Protein AF-A0A540L7Z4-F1 (afdb_monomer)

Sequence (124 aa):
MKILISTVFNGERILCDHVFSSSASIRESCFMDISCEAVTLLFGFPQVLMAVKSKKNYLDIFCLLDMYIAISENWSKIESIFGFESTTAVRSQALNLLIKLSGSVLSVFSDFESMVQKDSSKFD

pLDDT: mean 88.04, std 10.67, range [48.28, 97.56]

InterPro domains:
  IPR004140 Exocyst complex component Exo70 [PTHR12542] (1-122)
  IPR016159 Cullin repeat-like-containing domain superfamily [SSF74788] (5-121)
  IPR046364 Exocyst complex subunit Exo70, C-terminal [PF03081] (1-122)

Foldseek 3Di:
DQCCLVPVLLVLLVVLCPVVVVDPVSSVVSSCVVCVVVLCCLLVVVVVLLVVDDVPDPVSLVVLVVSLCSLVVCVVSQCVSQVDPVSVVSNVSSVVSNVVSVVSNVVVVVVVVVVVVVVVVVVD

Secondary structure (DSSP, 8-state):
-HHIIIIIIHHHHHHHHHHTTT-HHHHHHHHHHHHHHHHHHHHHHHHHHHHT--TT-THH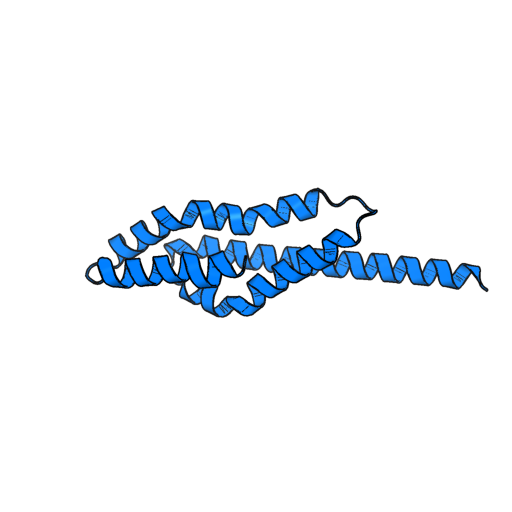HHHHHHHHHHHHTTHHHHHHHT-SGGGHHHHHHHHHHHHHHHHHHHHHHHHHHHHHHHHHTT--

Structure (mmCIF, N/CA/C/O backbone):
data_AF-A0A540L7Z4-F1
#
_entry.id   AF-A0A540L7Z4-F1
#
loop_
_atom_site.group_PDB
_atom_site.id
_atom_site.type_symbol
_atom_site.label_atom_id
_atom_site.label_alt_id
_atom_site.label_comp_id
_atom_site.label_asym_id
_atom_site.label_entity_id
_atom_site.label_seq_id
_atom_site.pdbx_PDB_ins_code
_atom_site.Cartn_x
_atom_site.Cartn_y
_atom_site.Cartn_z
_atom_site.occupancy
_atom_site.B_iso_or_equiv
_atom_site.auth_seq_id
_atom_site.auth_comp_id
_atom_site.auth_asym_id
_atom_site.auth_atom_id
_atom_site.pdbx_PDB_model_num
ATOM 1 N N . MET A 1 1 ? -7.809 -1.900 -2.600 1.00 87.88 1 MET A N 1
ATOM 2 C CA . MET A 1 1 ? -6.329 -1.833 -2.498 1.00 87.88 1 MET A CA 1
ATOM 3 C C . MET A 1 1 ? -5.638 -3.094 -3.016 1.00 87.88 1 MET A C 1
ATOM 5 O O . MET A 1 1 ? -4.724 -2.971 -3.819 1.00 87.88 1 MET A O 1
ATOM 9 N N . LYS A 1 2 ? -6.094 -4.298 -2.634 1.00 90.69 2 LYS A N 1
ATOM 10 C CA . LYS A 1 2 ? -5.482 -5.581 -3.035 1.00 90.69 2 LYS A CA 1
ATOM 11 C C . LYS A 1 2 ? -5.216 -5.733 -4.540 1.00 90.69 2 LYS A C 1
ATOM 13 O O . LYS A 1 2 ? -4.112 -6.112 -4.906 1.00 90.69 2 LYS A O 1
ATOM 18 N N . ILE A 1 3 ? -6.176 -5.403 -5.411 1.00 92.31 3 ILE A N 1
ATOM 19 C CA . ILE A 1 3 ? -6.012 -5.523 -6.878 1.00 92.31 3 ILE A CA 1
ATOM 20 C C . ILE A 1 3 ? -4.885 -4.614 -7.397 1.00 92.31 3 ILE A C 1
ATOM 22 O O . ILE A 1 3 ? -4.023 -5.064 -8.145 1.00 92.31 3 ILE A O 1
ATOM 26 N N . LEU A 1 4 ? -4.842 -3.356 -6.950 1.00 93.62 4 LEU A N 1
ATOM 27 C CA . LEU A 1 4 ? -3.793 -2.407 -7.343 1.00 93.62 4 LEU A CA 1
ATOM 28 C C . LEU A 1 4 ? -2.397 -2.917 -6.962 1.00 93.62 4 LEU A C 1
ATOM 30 O O . LEU A 1 4 ? -1.506 -2.937 -7.802 1.00 93.62 4 LEU A O 1
ATOM 34 N N . ILE A 1 5 ? -2.227 -3.410 -5.733 1.00 93.44 5 ILE A N 1
ATOM 35 C CA . ILE A 1 5 ? -0.932 -3.913 -5.250 1.00 93.44 5 ILE A CA 1
ATOM 36 C C . ILE A 1 5 ? -0.556 -5.234 -5.930 1.00 93.44 5 ILE A C 1
ATOM 38 O O . ILE A 1 5 ? 0.547 -5.393 -6.446 1.00 93.44 5 ILE A O 1
ATOM 42 N N . SER A 1 6 ? -1.465 -6.209 -5.908 1.00 91.19 6 SER A N 1
ATOM 43 C CA . SER A 1 6 ? -1.152 -7.589 -6.288 1.00 91.19 6 SER A CA 1
ATOM 44 C C . SER A 1 6 ? -1.143 -7.837 -7.791 1.00 91.19 6 SER A C 1
ATOM 46 O O . SER A 1 6 ? -0.457 -8.767 -8.222 1.00 91.19 6 SER A O 1
ATOM 48 N N . THR A 1 7 ? -1.867 -7.020 -8.558 1.00 92.88 7 THR A N 1
ATOM 49 C CA . THR A 1 7 ? -2.052 -7.186 -10.001 1.00 92.88 7 THR A CA 1
ATOM 50 C C . THR A 1 7 ? -1.430 -6.034 -10.774 1.00 92.88 7 THR A C 1
ATOM 52 O O . THR A 1 7 ? -0.534 -6.284 -11.569 1.00 92.88 7 THR A O 1
ATOM 55 N N . VAL A 1 8 ? -1.864 -4.791 -10.531 1.00 94.44 8 VAL A N 1
ATOM 56 C CA . VAL A 1 8 ? -1.466 -3.642 -11.366 1.00 94.44 8 VAL A CA 1
ATOM 57 C C . VAL A 1 8 ? 0.008 -3.305 -11.165 1.00 94.44 8 VAL A C 1
ATOM 59 O O . VAL A 1 8 ? 0.801 -3.498 -12.077 1.00 94.44 8 VAL A O 1
ATOM 62 N N . PHE A 1 9 ? 0.414 -2.899 -9.959 1.00 95.62 9 PHE A N 1
ATOM 63 C CA . PHE A 1 9 ? 1.807 -2.515 -9.708 1.00 95.62 9 PHE A CA 1
ATOM 64 C C . PHE A 1 9 ? 2.772 -3.688 -9.865 1.00 95.62 9 PHE A C 1
ATOM 66 O O . PHE A 1 9 ? 3.881 -3.518 -10.358 1.00 95.62 9 PHE A O 1
ATOM 73 N N . ASN A 1 10 ? 2.341 -4.894 -9.493 1.00 95.44 10 ASN A N 1
ATOM 74 C CA . ASN A 1 10 ? 3.137 -6.095 -9.711 1.00 95.44 10 ASN A CA 1
ATOM 75 C C . ASN A 1 10 ? 3.353 -6.371 -11.209 1.00 95.44 10 ASN A C 1
ATOM 77 O O . ASN A 1 10 ? 4.450 -6.746 -11.610 1.00 95.44 10 ASN A O 1
ATOM 81 N N . GLY A 1 11 ? 2.316 -6.184 -12.030 1.00 95.69 11 GLY A N 1
ATOM 82 C CA . GLY A 1 11 ? 2.389 -6.330 -13.481 1.00 95.69 11 GLY A CA 1
ATOM 83 C C . GLY A 1 11 ? 3.301 -5.286 -14.118 1.00 95.69 11 GLY A C 1
ATOM 84 O O . GLY A 1 11 ? 4.211 -5.660 -14.853 1.00 95.69 11 GLY A O 1
ATOM 85 N N . GLU A 1 12 ? 3.123 -4.009 -13.770 1.00 95.94 12 GLU A N 1
ATOM 86 C CA . GLU A 1 12 ? 3.982 -2.914 -14.246 1.00 95.94 12 GLU A CA 1
ATOM 87 C C . GLU A 1 12 ? 5.444 -3.135 -13.862 1.00 95.94 12 GLU A C 1
ATOM 89 O O . GLU A 1 12 ? 6.346 -2.939 -14.676 1.00 95.94 12 GLU A O 1
ATOM 94 N N . ARG A 1 13 ? 5.693 -3.625 -12.643 1.00 95.75 13 ARG A N 1
ATOM 95 C CA . ARG A 1 13 ? 7.040 -3.954 -12.185 1.00 95.75 13 ARG A CA 1
ATOM 96 C C . ARG A 1 13 ? 7.677 -5.049 -13.041 1.00 95.75 13 ARG A C 1
ATOM 98 O O . ARG A 1 13 ? 8.784 -4.858 -13.536 1.00 95.75 13 ARG A O 1
ATOM 105 N N . ILE A 1 14 ? 6.965 -6.158 -13.260 1.00 96.12 14 ILE A N 1
ATOM 106 C CA . ILE A 1 14 ? 7.431 -7.269 -14.107 1.00 96.12 14 ILE A CA 1
ATOM 107 C C . ILE A 1 14 ? 7.675 -6.794 -15.544 1.00 96.12 14 ILE A C 1
ATOM 109 O O . ILE A 1 14 ? 8.679 -7.164 -16.154 1.00 96.12 14 ILE A O 1
ATOM 113 N N . LEU A 1 15 ? 6.779 -5.967 -16.088 1.00 96.44 15 LEU A N 1
ATOM 114 C CA . LEU A 1 15 ? 6.901 -5.447 -17.444 1.00 96.44 15 LEU A CA 1
ATOM 115 C C . LEU A 1 15 ? 8.130 -4.544 -17.581 1.00 96.44 15 LEU A C 1
ATOM 117 O O . LEU A 1 15 ? 8.916 -4.724 -18.510 1.00 96.44 15 LEU A O 1
ATOM 121 N N . CYS A 1 16 ? 8.342 -3.631 -16.632 1.00 95.94 16 CYS A N 1
ATOM 122 C CA . CYS A 1 16 ? 9.518 -2.768 -16.606 1.00 95.94 16 CYS A CA 1
ATOM 123 C C . CYS A 1 16 ? 10.814 -3.585 -16.440 1.00 95.94 16 CYS A C 1
ATOM 125 O O . CYS A 1 16 ? 11.795 -3.321 -17.137 1.00 95.94 16 CYS A O 1
ATOM 127 N N . ASP A 1 17 ? 10.813 -4.606 -15.572 1.00 94.75 17 ASP A N 1
ATOM 128 C CA . ASP A 1 17 ? 11.917 -5.567 -15.401 1.00 94.75 17 ASP A CA 1
ATOM 129 C C . ASP A 1 17 ? 12.252 -6.312 -16.698 1.00 94.75 17 ASP A C 1
ATOM 131 O O . ASP A 1 17 ? 13.429 -6.481 -17.022 1.00 94.75 17 ASP A O 1
ATOM 135 N N . HIS A 1 18 ? 11.242 -6.692 -17.477 1.00 96.69 18 HIS A N 1
ATOM 136 C CA . HIS A 1 18 ? 11.433 -7.397 -18.738 1.00 96.69 18 HIS A CA 1
ATOM 137 C C . HIS A 1 18 ? 11.902 -6.472 -19.874 1.00 96.69 18 HIS A C 1
ATOM 139 O O . HIS A 1 18 ? 12.952 -6.707 -20.479 1.00 96.69 18 HIS A O 1
ATOM 145 N N . VAL A 1 19 ? 11.142 -5.408 -20.151 1.00 97.56 19 VAL A N 1
ATOM 146 C CA . VAL A 1 19 ? 11.350 -4.506 -21.299 1.00 97.56 19 VAL A CA 1
ATOM 147 C C . VAL A 1 19 ? 12.639 -3.700 -21.151 1.00 97.56 19 VAL A C 1
ATOM 149 O O . VAL A 1 19 ? 13.377 -3.527 -22.120 1.00 97.56 19 VAL A O 1
ATOM 152 N N . PHE A 1 20 ? 12.955 -3.254 -19.934 1.00 96.31 20 PHE A N 1
ATOM 153 C CA . PHE A 1 20 ? 14.135 -2.438 -19.639 1.00 96.31 20 PHE A CA 1
ATOM 154 C C . PHE A 1 20 ? 15.200 -3.224 -18.863 1.00 96.31 20 PHE A C 1
ATOM 156 O O . PHE A 1 20 ? 15.935 -2.665 -18.044 1.00 96.31 20 PHE A O 1
ATOM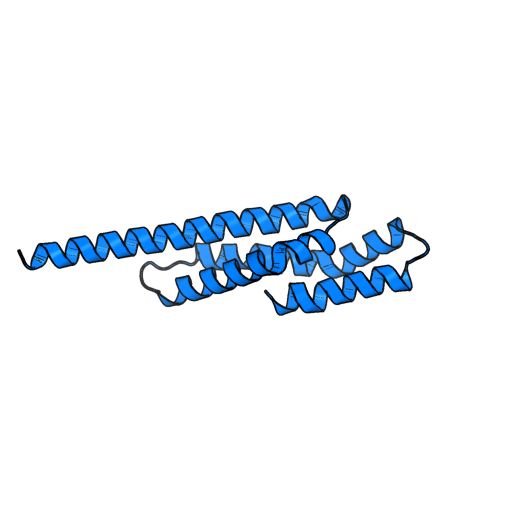 163 N N . SER A 1 21 ? 15.308 -4.533 -19.110 1.00 94.12 21 SER A N 1
ATOM 164 C CA . SER A 1 21 ? 16.286 -5.418 -18.453 1.00 94.12 21 SER A CA 1
ATOM 165 C C . SER A 1 21 ? 17.730 -4.903 -18.560 1.00 94.12 21 SER A C 1
ATOM 167 O O . SER A 1 21 ? 18.478 -4.958 -17.583 1.00 94.12 21 SER A O 1
ATOM 169 N N . SER A 1 22 ? 18.088 -4.294 -19.695 1.00 95.12 22 SER A N 1
ATOM 170 C CA . SER A 1 22 ? 19.426 -3.752 -19.974 1.00 95.12 22 SER A CA 1
ATOM 171 C C . SER A 1 22 ? 19.790 -2.466 -19.216 1.00 95.12 22 SER A C 1
ATOM 173 O O . SER A 1 22 ? 20.955 -2.078 -19.231 1.00 95.12 22 SER A O 1
ATOM 175 N N . SER A 1 23 ? 18.836 -1.772 -18.578 1.00 96.00 23 SER A N 1
ATOM 176 C CA . SER A 1 23 ? 19.104 -0.506 -17.879 1.00 96.00 23 SER A CA 1
ATOM 177 C C . SER A 1 23 ? 18.241 -0.332 -16.634 1.00 96.00 23 SER A C 1
ATOM 179 O O . SER A 1 23 ? 17.038 -0.090 -16.715 1.00 96.00 23 SER A O 1
ATOM 181 N N . ALA A 1 24 ? 18.880 -0.396 -15.463 1.00 91.50 24 ALA A N 1
ATOM 182 C CA . ALA A 1 24 ? 18.204 -0.210 -14.181 1.00 91.50 24 ALA A CA 1
ATOM 183 C C . ALA A 1 24 ? 17.622 1.201 -14.005 1.00 91.50 24 ALA A C 1
ATOM 185 O O . ALA A 1 24 ? 16.561 1.339 -13.409 1.00 91.50 24 ALA A O 1
ATOM 186 N N . SER A 1 25 ? 18.275 2.235 -14.545 1.00 93.25 25 SER A N 1
ATOM 187 C CA . SER A 1 25 ? 17.799 3.617 -14.425 1.00 93.25 25 SER A CA 1
ATOM 188 C C . SER A 1 25 ? 16.541 3.872 -15.254 1.00 93.25 25 SER A C 1
ATOM 190 O O . SER A 1 25 ? 15.585 4.447 -14.743 1.00 93.25 25 SER A O 1
ATOM 192 N N . ILE A 1 26 ? 16.513 3.407 -16.509 1.00 94.88 26 ILE A N 1
ATOM 193 C CA . ILE A 1 26 ? 15.344 3.556 -17.393 1.00 94.88 26 ILE A CA 1
ATOM 194 C C . ILE A 1 26 ? 14.173 2.759 -16.834 1.00 94.88 26 ILE A C 1
ATOM 196 O O . ILE A 1 26 ? 13.057 3.264 -16.758 1.00 94.88 26 ILE A O 1
ATOM 200 N N . ARG A 1 27 ? 14.449 1.527 -16.405 1.00 95.06 27 ARG A N 1
ATOM 201 C CA . ARG A 1 27 ? 13.464 0.658 -15.781 1.00 95.06 27 ARG A CA 1
ATOM 202 C C . ARG A 1 27 ? 12.775 1.317 -14.593 1.00 95.06 27 ARG A C 1
ATOM 204 O O . ARG A 1 27 ? 11.553 1.296 -14.505 1.00 95.06 27 ARG A O 1
ATOM 211 N N . GLU A 1 28 ? 13.572 1.872 -13.691 1.00 94.12 28 GLU A N 1
ATOM 212 C CA . GLU A 1 28 ? 13.067 2.461 -12.462 1.00 94.12 28 GLU A CA 1
ATOM 213 C C . GLU A 1 28 ? 12.327 3.777 -12.719 1.00 94.12 28 GLU A C 1
ATOM 215 O O . GLU A 1 28 ? 11.244 3.980 -12.178 1.00 94.12 28 GLU A O 1
ATOM 220 N N . SER A 1 29 ? 12.851 4.628 -13.609 1.00 93.88 29 SER A N 1
ATOM 221 C CA .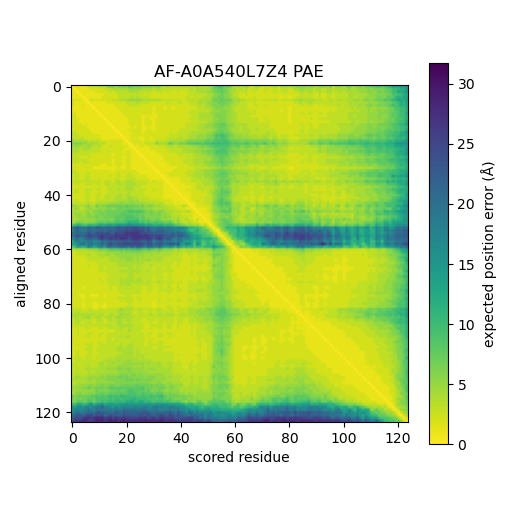 SER A 1 29 ? 12.156 5.848 -14.039 1.00 93.88 29 SER A CA 1
ATOM 222 C C . SER A 1 29 ? 10.804 5.521 -14.668 1.00 93.88 29 SER A C 1
ATOM 224 O O . SER A 1 29 ? 9.797 6.091 -14.273 1.00 93.88 29 SER A O 1
ATOM 226 N N . CYS A 1 30 ? 10.757 4.557 -15.593 1.00 95.19 30 CYS A N 1
ATOM 227 C CA . CYS A 1 30 ? 9.523 4.190 -16.281 1.00 95.19 30 CYS A CA 1
ATOM 228 C C . CYS A 1 30 ? 8.478 3.611 -15.320 1.00 95.19 30 CYS A C 1
ATOM 230 O O . CYS A 1 30 ? 7.314 4.010 -15.364 1.00 95.19 30 CYS A O 1
ATOM 232 N N . PHE A 1 31 ? 8.894 2.724 -14.410 1.00 96.00 31 PHE A N 1
ATOM 233 C CA . PHE A 1 31 ? 8.002 2.180 -13.389 1.00 96.00 31 PHE A CA 1
ATOM 234 C C . PHE A 1 31 ? 7.411 3.286 -12.503 1.00 96.00 31 PHE A C 1
ATOM 236 O O . PHE A 1 31 ? 6.207 3.285 -12.223 1.00 96.00 31 PHE A O 1
ATOM 243 N N . MET A 1 32 ? 8.246 4.245 -12.091 1.00 93.56 32 MET A N 1
ATOM 244 C CA . MET A 1 32 ? 7.816 5.392 -11.299 1.00 93.56 32 MET A CA 1
ATOM 245 C C . MET A 1 32 ? 6.858 6.301 -12.060 1.00 93.56 32 MET A C 1
ATOM 247 O O . MET A 1 32 ? 5.815 6.648 -11.512 1.00 93.56 32 MET A O 1
ATOM 251 N N . ASP A 1 33 ? 7.158 6.636 -13.312 1.00 92.88 33 ASP A N 1
ATOM 252 C CA . ASP A 1 33 ? 6.320 7.516 -14.130 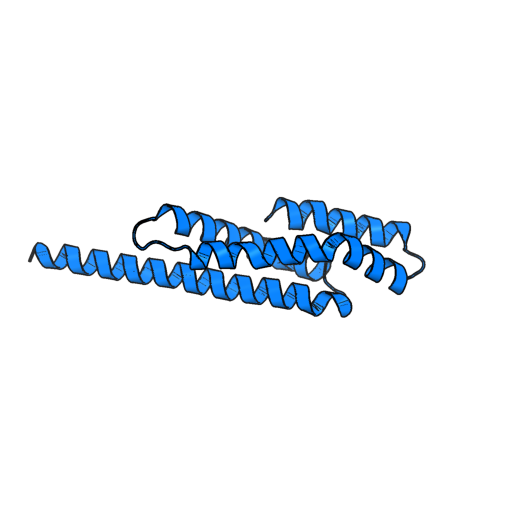1.00 92.88 33 ASP A CA 1
ATOM 253 C C . ASP A 1 33 ? 4.906 6.942 -14.318 1.00 92.88 33 ASP A C 1
ATOM 255 O O . ASP A 1 33 ? 3.925 7.682 -14.284 1.00 92.88 33 ASP A O 1
ATOM 259 N N . ILE A 1 34 ? 4.785 5.616 -14.441 1.00 92.75 34 ILE A N 1
ATOM 260 C CA . ILE A 1 34 ? 3.493 4.933 -14.597 1.00 92.75 34 ILE A CA 1
ATOM 261 C C . ILE A 1 34 ? 2.765 4.774 -13.252 1.00 92.75 34 ILE A C 1
ATOM 263 O O . ILE A 1 34 ? 1.540 4.885 -13.184 1.00 92.75 34 ILE A O 1
ATOM 267 N N . SER A 1 35 ? 3.495 4.505 -12.164 1.00 92.69 35 SER A N 1
ATOM 268 C CA . SER A 1 35 ? 2.884 4.094 -10.890 1.00 92.69 35 SER A CA 1
ATOM 269 C C . SER A 1 35 ? 2.690 5.230 -9.882 1.00 92.69 35 SER A C 1
ATOM 271 O O . SER A 1 35 ? 1.835 5.111 -9.003 1.00 92.69 35 SER A O 1
ATOM 273 N N . CYS A 1 36 ? 3.458 6.321 -9.961 1.00 88.44 36 CYS A N 1
ATOM 274 C CA . CYS A 1 36 ? 3.561 7.327 -8.896 1.00 88.44 36 CYS A CA 1
ATOM 275 C C . CYS A 1 36 ? 2.214 7.975 -8.535 1.00 88.44 36 CYS A C 1
ATOM 277 O O . CYS A 1 36 ? 1.855 8.055 -7.354 1.00 88.44 36 CYS A O 1
ATOM 279 N N . GLU A 1 37 ? 1.434 8.389 -9.536 1.00 90.25 37 GLU A N 1
ATOM 280 C CA . GLU A 1 37 ? 0.127 9.014 -9.309 1.00 90.25 37 GLU A CA 1
ATOM 281 C C . GLU A 1 37 ? -0.854 8.028 -8.660 1.00 90.25 37 GLU A C 1
ATOM 283 O O . GLU A 1 37 ? -1.457 8.320 -7.624 1.00 90.25 37 GLU A O 1
ATOM 288 N N . ALA A 1 38 ? -0.956 6.818 -9.214 1.00 92.25 38 ALA A N 1
ATOM 289 C CA . ALA A 1 38 ? -1.845 5.779 -8.705 1.00 92.25 38 ALA A CA 1
ATOM 290 C C . ALA A 1 38 ? -1.487 5.357 -7.271 1.00 92.25 38 ALA A C 1
ATOM 292 O O . ALA A 1 38 ? -2.374 5.141 -6.445 1.00 92.25 38 ALA A O 1
ATOM 293 N N . VAL A 1 39 ? -0.195 5.268 -6.954 1.00 91.56 39 VAL A N 1
ATOM 294 C CA . VAL A 1 39 ? 0.309 4.982 -5.606 1.00 91.56 39 VAL A CA 1
ATOM 295 C C . VAL A 1 39 ? -0.056 6.097 -4.627 1.00 91.56 39 VAL A C 1
ATOM 297 O O . VAL A 1 39 ? -0.549 5.819 -3.531 1.00 91.56 39 VAL A O 1
ATOM 300 N N . THR A 1 40 ? 0.147 7.351 -5.033 1.00 88.38 40 THR A N 1
ATOM 301 C CA . THR A 1 40 ? -0.173 8.526 -4.213 1.00 88.38 40 THR A CA 1
ATOM 302 C C . THR A 1 40 ? -1.664 8.563 -3.884 1.00 88.38 40 THR A C 1
ATOM 304 O O . THR A 1 40 ? -2.047 8.750 -2.728 1.00 88.38 40 THR A O 1
ATOM 307 N N . LEU A 1 41 ? -2.520 8.304 -4.875 1.00 90.69 41 LEU A N 1
ATOM 308 C CA . LEU A 1 41 ? -3.965 8.214 -4.675 1.00 90.69 41 LEU A CA 1
ATOM 309 C C . LEU A 1 41 ? -4.344 7.030 -3.780 1.00 90.69 41 LEU A C 1
ATOM 311 O O . LEU A 1 41 ? -5.145 7.191 -2.857 1.00 90.69 41 LEU A O 1
ATOM 315 N N . LEU A 1 42 ? -3.745 5.857 -4.007 1.00 91.44 42 LEU A N 1
ATOM 316 C CA . LEU A 1 42 ? -4.024 4.646 -3.241 1.00 91.44 42 LEU A CA 1
ATOM 317 C C . LEU A 1 42 ? -3.762 4.845 -1.743 1.00 91.44 42 LEU A C 1
ATOM 319 O O . LEU A 1 42 ? -4.607 4.478 -0.928 1.00 91.44 42 LEU A O 1
ATOM 323 N N . PHE A 1 43 ? -2.612 5.415 -1.375 1.00 89.38 43 PHE A N 1
ATOM 324 C CA . PHE A 1 43 ? -2.243 5.605 0.032 1.00 89.38 43 PHE A CA 1
ATOM 325 C C . PHE A 1 43 ? -2.741 6.933 0.631 1.00 89.38 43 PHE A C 1
ATOM 327 O O . PHE A 1 43 ? -2.800 7.077 1.856 1.00 89.38 43 PHE A O 1
ATOM 334 N N . GLY A 1 44 ? -3.157 7.888 -0.204 1.00 86.44 44 GLY A N 1
ATOM 335 C CA . GLY A 1 44 ? -3.773 9.146 0.223 1.00 86.44 44 GLY A CA 1
ATOM 336 C C . GLY A 1 44 ? -5.268 9.026 0.534 1.00 86.44 44 GLY A C 1
ATOM 337 O O . GLY A 1 44 ? -5.732 9.570 1.537 1.00 86.44 44 GLY A O 1
ATOM 338 N N . PHE A 1 45 ? -6.023 8.278 -0.277 1.00 83.75 45 PHE A N 1
ATOM 339 C CA . PHE A 1 45 ? -7.486 8.193 -0.185 1.00 83.75 45 PHE A CA 1
ATOM 340 C C . PHE A 1 45 ? -8.023 7.777 1.198 1.00 83.75 45 PHE A C 1
ATOM 342 O O . PHE A 1 45 ? -8.954 8.422 1.689 1.00 83.75 45 PHE A O 1
ATOM 349 N N . PRO A 1 46 ? -7.440 6.786 1.900 1.00 85.38 46 PRO A N 1
ATOM 350 C CA . PRO A 1 46 ? -7.955 6.382 3.206 1.00 85.38 46 PRO A CA 1
ATOM 351 C C . PRO A 1 46 ? -7.878 7.487 4.266 1.00 85.38 46 PRO A C 1
ATOM 353 O O . PRO A 1 46 ? -8.661 7.484 5.210 1.00 85.38 46 PRO A O 1
ATOM 356 N N . GLN A 1 47 ? -6.974 8.463 4.118 1.00 79.62 47 GLN A N 1
ATOM 357 C CA . GLN A 1 47 ? -6.908 9.607 5.034 1.00 79.62 47 GLN A CA 1
ATOM 358 C C . GLN A 1 47 ? -8.129 10.517 4.894 1.00 79.62 47 GLN A C 1
ATOM 360 O O . GLN A 1 47 ? -8.605 11.051 5.892 1.00 79.62 47 GLN A O 1
ATOM 365 N N . VAL A 1 48 ? -8.674 10.637 3.680 1.00 81.25 48 VAL A N 1
ATOM 366 C CA . VAL A 1 48 ? -9.930 11.354 3.429 1.00 81.25 48 VAL A CA 1
ATOM 367 C C . VAL A 1 48 ? -11.087 10.629 4.107 1.00 81.25 48 VAL A C 1
ATOM 369 O O . VAL A 1 48 ? -11.873 11.262 4.804 1.00 81.25 48 VAL A O 1
ATOM 372 N N . LEU A 1 49 ? -11.153 9.300 3.982 1.00 78.31 49 LEU A N 1
ATOM 373 C CA . LEU A 1 49 ? -12.182 8.502 4.657 1.00 78.31 49 LEU A CA 1
ATOM 374 C C . LEU A 1 49 ? -12.117 8.655 6.180 1.00 78.31 49 LEU A C 1
ATOM 376 O O . LEU A 1 49 ? -13.122 8.977 6.808 1.00 78.31 49 LEU A O 1
ATOM 380 N N . MET A 1 50 ? -10.920 8.524 6.761 1.00 78.19 50 MET A N 1
ATOM 381 C CA . MET A 1 50 ? -10.713 8.698 8.202 1.00 78.19 50 MET A CA 1
ATOM 382 C C . MET A 1 50 ? -11.106 10.104 8.690 1.00 78.19 50 MET A C 1
ATOM 384 O O . MET A 1 50 ? -11.600 10.235 9.808 1.00 78.19 50 MET A O 1
ATOM 388 N N . ALA A 1 51 ? -10.925 11.147 7.871 1.00 76.31 51 ALA A N 1
ATOM 389 C CA . ALA A 1 51 ? -11.288 12.526 8.212 1.00 76.31 51 ALA A CA 1
ATOM 390 C C . ALA A 1 51 ? -12.799 12.807 8.123 1.00 76.31 51 ALA A C 1
ATOM 392 O O . ALA A 1 51 ? -13.307 13.673 8.833 1.00 76.31 51 ALA A O 1
ATOM 393 N N . VAL A 1 52 ? -13.529 12.077 7.275 1.00 72.69 52 VAL A N 1
ATOM 394 C CA . VAL A 1 52 ? -14.983 12.235 7.084 1.00 72.69 52 VAL A CA 1
ATOM 395 C C . VAL A 1 52 ? -15.789 11.490 8.162 1.00 72.69 52 VAL A C 1
ATOM 397 O O . VAL A 1 52 ? -17.019 11.577 8.180 1.00 72.69 52 VAL A O 1
ATOM 400 N N . LYS A 1 53 ? -15.126 10.808 9.110 1.00 60.72 53 LYS A N 1
ATOM 401 C CA . LYS A 1 53 ? -15.767 10.098 10.227 1.00 60.72 53 LYS A CA 1
ATOM 402 C C . LYS A 1 53 ? -16.829 10.948 10.927 1.00 60.72 53 LYS A C 1
ATOM 404 O O . LYS A 1 53 ? -16.547 11.807 11.761 1.00 60.72 53 LYS A O 1
ATOM 409 N N . SER A 1 54 ? -18.090 10.635 10.640 1.00 56.16 54 SER A N 1
ATOM 410 C CA . SER A 1 54 ? -19.223 11.057 11.454 1.00 56.16 54 SER A CA 1
ATOM 411 C C . SER A 1 54 ? -19.391 10.047 12.590 1.00 56.16 54 SER A C 1
ATOM 413 O O . SER A 1 54 ? -19.365 8.840 12.359 1.00 56.16 54 SER A O 1
ATOM 415 N N . LYS A 1 55 ? -19.587 10.527 13.826 1.00 54.94 55 LYS A N 1
ATOM 416 C CA . LYS A 1 55 ? -19.713 9.727 15.069 1.00 54.94 55 LYS A CA 1
ATOM 417 C C . LYS A 1 55 ? -20.793 8.619 15.059 1.00 54.94 55 LYS A C 1
ATOM 419 O O . LYS A 1 55 ? -21.004 7.983 16.081 1.00 54.94 55 LYS A O 1
ATOM 424 N N . LYS A 1 56 ? -21.525 8.419 13.958 1.00 53.41 56 LYS A N 1
ATOM 425 C CA . LYS A 1 56 ? -22.710 7.553 13.875 1.00 53.41 56 LYS A CA 1
ATOM 426 C C . LYS A 1 56 ? -22.592 6.367 12.913 1.00 53.41 56 LYS A C 1
ATOM 428 O O . LYS A 1 56 ? -23.508 5.552 12.909 1.00 53.41 56 LYS A O 1
ATOM 433 N N . ASN A 1 57 ? -21.528 6.239 12.114 1.00 55.22 57 ASN A N 1
ATOM 434 C CA . ASN A 1 57 ? -21.469 5.194 11.084 1.00 55.22 57 ASN A CA 1
ATOM 435 C C . ASN A 1 57 ? -20.456 4.085 11.407 1.00 55.22 57 ASN A C 1
ATOM 437 O O . ASN A 1 57 ? -19.288 4.152 11.040 1.00 55.22 57 ASN A O 1
ATOM 441 N N . TYR A 1 58 ? -20.945 3.008 12.028 1.00 56.31 58 TYR A N 1
ATOM 442 C CA . TYR A 1 58 ? -20.214 1.746 12.214 1.00 56.31 58 TYR A CA 1
ATOM 443 C C . TYR A 1 58 ? -19.856 1.043 10.889 1.00 56.31 58 TYR A C 1
ATOM 445 O O . TYR A 1 58 ? -18.993 0.173 10.877 1.00 56.31 58 TYR A O 1
ATOM 453 N N . LEU A 1 59 ? -20.458 1.431 9.756 1.00 56.81 59 LEU A N 1
ATOM 454 C CA . LEU A 1 59 ? -20.058 0.936 8.429 1.00 56.81 59 LEU A CA 1
ATOM 455 C C . LEU A 1 59 ? -18.610 1.310 8.048 1.00 56.81 59 LEU A C 1
ATOM 457 O O . LEU A 1 59 ? -18.039 0.690 7.156 1.00 56.81 59 LEU A O 1
ATOM 461 N N . ASP A 1 60 ? -18.005 2.285 8.729 1.00 74.00 60 ASP A N 1
ATOM 462 C CA . ASP A 1 60 ? -16.664 2.776 8.410 1.00 74.00 60 ASP A CA 1
ATOM 463 C C . ASP A 1 60 ? -15.539 1.884 8.977 1.00 74.00 60 ASP A C 1
ATOM 465 O O . ASP A 1 60 ? -14.493 1.731 8.352 1.00 74.00 60 ASP A O 1
ATOM 469 N N . ILE A 1 61 ? -15.739 1.203 10.116 1.00 84.00 61 ILE A N 1
ATOM 470 C CA . ILE A 1 61 ? -14.658 0.397 10.720 1.00 84.00 61 ILE A CA 1
ATOM 471 C C . ILE A 1 61 ? -14.297 -0.837 9.891 1.00 84.00 61 ILE A C 1
ATOM 473 O O . ILE A 1 61 ? -13.112 -1.127 9.741 1.00 84.00 61 ILE A O 1
ATOM 477 N N . PHE A 1 62 ? -15.279 -1.541 9.320 1.00 86.19 62 PHE A N 1
ATOM 478 C CA . PHE A 1 62 ? -15.001 -2.702 8.469 1.00 86.19 62 PHE A CA 1
ATOM 479 C C . PHE A 1 62 ? -14.231 -2.295 7.215 1.00 86.19 62 PHE A C 1
ATOM 481 O O . PHE A 1 62 ? -13.279 -2.965 6.841 1.00 86.19 62 PHE A O 1
ATOM 488 N N . CYS A 1 63 ? -14.559 -1.138 6.636 1.00 87.12 63 CYS A N 1
ATOM 489 C CA . CYS A 1 63 ? -13.820 -0.608 5.498 1.00 87.12 63 CYS A CA 1
ATOM 490 C C . CYS 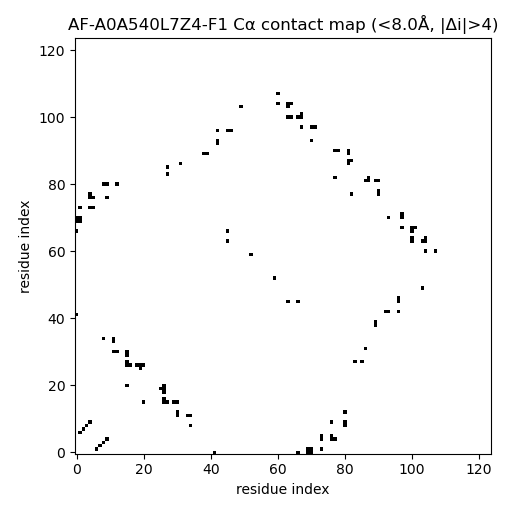A 1 63 ? -12.359 -0.288 5.865 1.00 87.12 63 CYS A C 1
ATOM 492 O O . CYS A 1 63 ? -11.440 -0.666 5.138 1.00 87.12 63 CYS A O 1
ATOM 494 N N . LEU A 1 64 ? -12.120 0.347 7.019 1.00 88.44 64 LEU A N 1
ATOM 495 C CA . LEU A 1 64 ? -10.762 0.620 7.509 1.00 88.44 64 LEU A CA 1
ATOM 496 C C . LEU A 1 64 ? -9.982 -0.667 7.820 1.00 88.44 64 LEU A C 1
ATOM 498 O O . LEU A 1 64 ? -8.788 -0.742 7.525 1.00 88.44 64 LEU A O 1
ATOM 502 N N . LEU A 1 65 ? -10.647 -1.684 8.374 1.00 91.12 65 LEU A N 1
ATOM 503 C CA . LEU A 1 65 ? -10.075 -3.013 8.602 1.00 91.12 65 LEU A CA 1
ATOM 504 C C . LEU A 1 65 ? -9.711 -3.704 7.284 1.00 91.12 65 LEU A C 1
ATOM 506 O O . LEU A 1 65 ? -8.595 -4.200 7.158 1.00 91.12 65 LEU A O 1
ATOM 510 N N . ASP A 1 66 ? -10.590 -3.675 6.283 1.00 91.44 66 ASP A N 1
ATOM 511 C CA . ASP A 1 66 ? -10.323 -4.249 4.961 1.00 91.44 66 ASP A CA 1
ATOM 512 C C . ASP A 1 66 ? -9.116 -3.579 4.290 1.00 91.44 66 ASP A C 1
ATOM 514 O O . ASP A 1 66 ? -8.293 -4.242 3.655 1.00 91.44 66 ASP A O 1
ATOM 518 N N . MET A 1 67 ? -8.968 -2.259 4.451 1.00 91.88 67 MET A N 1
ATOM 519 C CA . MET A 1 67 ? -7.790 -1.529 3.976 1.00 91.88 67 MET A CA 1
ATOM 520 C C . MET A 1 67 ? -6.527 -1.934 4.732 1.00 91.88 67 MET A C 1
ATOM 522 O O . MET A 1 67 ? -5.497 -2.178 4.103 1.00 91.88 67 MET A O 1
ATOM 526 N N . TYR A 1 68 ? -6.608 -2.039 6.061 1.00 93.62 68 TYR A N 1
ATOM 527 C CA . TYR A 1 68 ? -5.496 -2.483 6.895 1.00 93.62 68 TYR A CA 1
ATOM 528 C C . TYR A 1 68 ? -5.022 -3.880 6.480 1.00 93.62 68 TYR A C 1
ATOM 530 O O . TYR A 1 68 ? -3.837 -4.060 6.208 1.00 93.62 68 TYR A O 1
ATOM 538 N N . ILE A 1 69 ? -5.950 -4.835 6.357 1.00 94.62 69 ILE A N 1
ATOM 539 C CA . ILE A 1 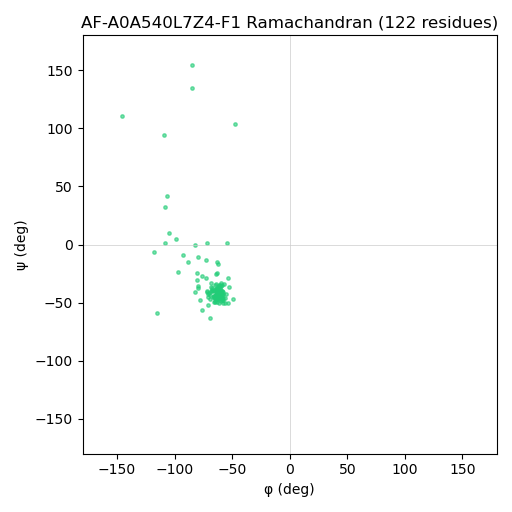69 ? -5.687 -6.216 5.929 1.00 94.62 69 ILE A CA 1
ATOM 540 C C . ILE A 1 69 ? -5.076 -6.228 4.527 1.00 94.62 69 ILE A C 1
ATOM 542 O O . ILE A 1 69 ? -4.058 -6.872 4.293 1.00 94.62 69 ILE A O 1
ATOM 546 N N . ALA A 1 70 ? -5.637 -5.463 3.588 1.00 94.31 70 ALA A N 1
ATOM 547 C CA . ALA A 1 70 ? -5.117 -5.423 2.228 1.00 94.31 70 ALA A CA 1
ATOM 548 C C . ALA A 1 70 ? -3.665 -4.922 2.152 1.00 94.31 70 ALA A C 1
ATOM 550 O O . ALA A 1 70 ? -2.920 -5.391 1.292 1.00 94.31 70 ALA A O 1
ATOM 551 N N . ILE A 1 71 ? -3.254 -3.986 3.012 1.00 94.00 71 ILE A N 1
ATOM 552 C CA . ILE A 1 71 ? -1.867 -3.501 3.058 1.00 94.00 71 ILE A CA 1
ATOM 553 C C . ILE A 1 71 ? -0.972 -4.502 3.795 1.00 94.00 71 ILE A C 1
ATOM 555 O O . ILE A 1 71 ? 0.082 -4.856 3.271 1.00 94.00 71 ILE A O 1
ATOM 559 N N . SER A 1 72 ? -1.383 -4.981 4.973 1.00 95.69 72 SER A N 1
ATOM 560 C CA . SER A 1 72 ? -0.564 -5.864 5.813 1.00 95.69 72 SER A CA 1
ATOM 561 C C . SER A 1 72 ? -0.311 -7.224 5.161 1.00 95.69 72 SER A C 1
ATOM 563 O O . SER A 1 72 ? 0.836 -7.662 5.099 1.00 95.69 72 SER A O 1
ATOM 565 N N . GLU A 1 73 ? -1.334 -7.850 4.570 1.00 96.06 73 GLU A N 1
ATOM 566 C CA . GLU A 1 73 ? -1.190 -9.124 3.849 1.00 96.06 73 GLU A CA 1
ATOM 567 C C . GLU A 1 73 ? -0.299 -9.009 2.607 1.00 96.06 73 GLU A C 1
ATOM 569 O O . GLU A 1 73 ? 0.280 -9.997 2.159 1.00 96.06 73 GLU A O 1
ATOM 574 N N . ASN A 1 74 ? -0.189 -7.812 2.023 1.00 95.25 74 ASN A N 1
ATOM 575 C CA . ASN A 1 74 ? 0.611 -7.576 0.824 1.00 95.25 74 ASN A CA 1
ATOM 576 C C . ASN A 1 74 ? 1.933 -6.855 1.125 1.00 95.25 74 ASN A C 1
ATOM 578 O O . ASN A 1 74 ? 2.614 -6.464 0.180 1.00 95.25 74 ASN A O 1
ATOM 582 N N . TRP A 1 75 ? 2.329 -6.699 2.395 1.00 95.44 75 TRP A N 1
ATOM 583 C CA . TRP A 1 75 ? 3.493 -5.891 2.776 1.00 95.44 75 TRP A CA 1
ATOM 584 C C . TRP A 1 75 ? 4.783 -6.333 2.077 1.00 95.44 75 TRP A C 1
ATOM 586 O O . TRP A 1 75 ? 5.423 -5.530 1.405 1.00 95.44 75 TRP A O 1
ATOM 596 N N . SER A 1 76 ? 5.104 -7.629 2.116 1.00 95.12 76 SER A N 1
ATOM 597 C CA . SER A 1 76 ? 6.290 -8.172 1.434 1.00 95.12 76 SER A CA 1
ATOM 598 C C . SER A 1 76 ? 6.271 -7.908 -0.080 1.00 95.12 76 SER A C 1
ATOM 600 O O . SER A 1 76 ? 7.303 -7.626 -0.689 1.00 95.12 76 SER A O 1
ATOM 602 N N . LYS A 1 77 ? 5.086 -7.930 -0.701 1.00 94.75 77 LYS A N 1
ATOM 603 C CA . LYS A 1 77 ? 4.936 -7.601 -2.121 1.00 94.75 77 LYS A CA 1
ATOM 604 C C . LYS A 1 77 ? 5.125 -6.103 -2.371 1.00 94.75 77 LYS A C 1
ATOM 606 O O . LYS A 1 77 ? 5.774 -5.749 -3.346 1.00 94.75 77 LYS A O 1
ATOM 611 N N . ILE A 1 78 ? 4.617 -5.232 -1.497 1.00 95.06 78 ILE A N 1
ATOM 612 C CA . ILE A 1 78 ? 4.881 -3.784 -1.553 1.00 95.06 78 ILE A CA 1
ATOM 613 C C . ILE A 1 78 ? 6.391 -3.531 -1.461 1.00 95.06 78 ILE A C 1
ATOM 615 O O . ILE A 1 78 ? 6.927 -2.793 -2.280 1.00 95.06 78 ILE A O 1
ATOM 619 N N . GLU A 1 79 ? 7.090 -4.179 -0.528 1.00 95.19 79 GLU A N 1
ATOM 620 C CA . GLU A 1 79 ? 8.547 -4.054 -0.395 1.00 95.19 79 GLU A CA 1
ATOM 621 C C . GLU A 1 79 ? 9.293 -4.527 -1.643 1.00 95.19 79 GLU A C 1
ATOM 623 O O . GLU A 1 79 ? 10.246 -3.879 -2.063 1.00 95.19 79 GLU A O 1
ATOM 628 N N . SER A 1 80 ? 8.841 -5.619 -2.264 1.00 94.81 80 SER A N 1
ATOM 629 C CA . SER A 1 80 ? 9.442 -6.132 -3.496 1.00 94.81 80 SER A CA 1
ATOM 630 C C . SER A 1 80 ? 9.178 -5.236 -4.707 1.00 94.81 80 SER A C 1
ATOM 632 O O . SER A 1 80 ? 10.070 -5.059 -5.533 1.00 94.81 80 SER A O 1
ATOM 634 N N . ILE A 1 81 ? 7.961 -4.706 -4.849 1.00 95.38 81 ILE A N 1
ATOM 635 C CA . ILE A 1 81 ? 7.572 -3.844 -5.973 1.00 95.38 81 ILE A CA 1
ATOM 636 C C . ILE A 1 81 ? 8.293 -2.495 -5.876 1.00 95.38 81 ILE A C 1
ATOM 638 O O . ILE A 1 81 ? 8.814 -1.998 -6.869 1.00 95.38 81 ILE A O 1
ATOM 642 N N . PHE A 1 82 ? 8.354 -1.931 -4.670 1.00 94.00 82 PHE A N 1
ATOM 643 C CA . PHE A 1 82 ? 8.925 -0.618 -4.370 1.00 94.00 82 PHE A CA 1
ATOM 644 C C . PHE A 1 82 ? 10.280 -0.751 -3.658 1.00 94.00 82 PHE A C 1
ATOM 646 O O . PHE A 1 82 ? 10.557 -0.058 -2.677 1.00 94.00 82 PHE A O 1
ATOM 653 N N . GLY A 1 83 ? 11.112 -1.690 -4.116 1.00 91.88 83 GLY A N 1
ATOM 654 C CA . GLY A 1 83 ? 12.386 -2.032 -3.474 1.00 91.88 83 GLY A CA 1
ATOM 655 C C . GLY A 1 83 ? 13.543 -1.077 -3.779 1.00 91.88 83 GLY A C 1
ATOM 656 O O . GLY A 1 83 ? 14.591 -1.168 -3.143 1.00 91.88 83 GLY A O 1
ATOM 657 N N . PHE A 1 84 ? 13.374 -0.167 -4.739 1.00 90.56 84 PHE A N 1
ATOM 658 C CA . PHE A 1 84 ? 14.406 0.781 -5.156 1.00 90.56 84 PHE A CA 1
ATOM 659 C C . PHE A 1 84 ? 14.420 2.026 -4.265 1.00 90.56 84 PHE A C 1
ATOM 661 O O . PHE A 1 84 ? 13.397 2.418 -3.697 1.00 90.56 84 PHE A O 1
ATOM 668 N N . GLU A 1 85 ? 15.576 2.688 -4.178 1.00 90.31 85 GLU A N 1
ATOM 669 C CA . GLU A 1 85 ? 15.735 3.884 -3.341 1.00 90.31 85 GLU A CA 1
ATOM 670 C C . GLU A 1 85 ? 14.818 5.038 -3.783 1.00 90.31 85 GLU A C 1
ATOM 672 O O . GLU A 1 85 ? 14.200 5.708 -2.959 1.00 90.31 85 GLU A O 1
ATOM 677 N N . SER A 1 86 ? 14.623 5.204 -5.094 1.00 87.62 86 SER A N 1
ATOM 678 C CA . SER A 1 86 ? 13.638 6.121 -5.698 1.00 87.62 86 SER A CA 1
ATOM 679 C C . SER A 1 86 ? 12.212 5.910 -5.182 1.00 87.62 86 SER A C 1
ATOM 681 O O . SER A 1 86 ? 11.430 6.857 -5.112 1.00 87.62 86 SER A O 1
ATOM 683 N N . THR A 1 87 ? 11.873 4.683 -4.783 1.00 90.94 87 THR A N 1
ATOM 684 C CA . THR A 1 87 ? 10.542 4.299 -4.294 1.00 90.94 87 THR A CA 1
ATOM 685 C C . THR A 1 87 ? 10.430 4.249 -2.766 1.00 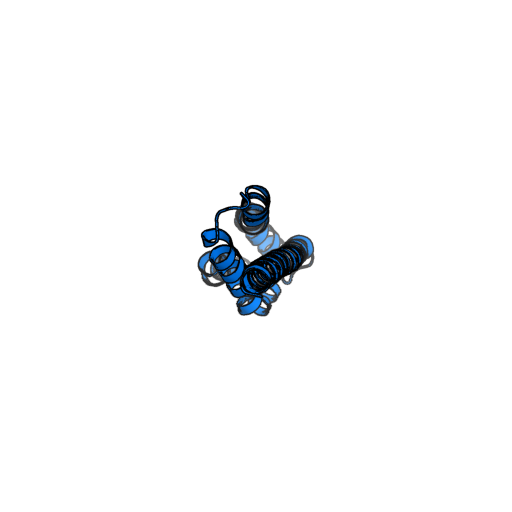90.94 87 THR A C 1
ATOM 687 O O . THR A 1 87 ? 9.372 3.910 -2.233 1.00 90.94 87 THR A O 1
ATOM 690 N N . THR A 1 88 ? 11.466 4.631 -2.010 1.00 92.19 88 THR A N 1
ATOM 691 C CA . THR A 1 88 ? 11.441 4.619 -0.532 1.00 92.19 88 THR A CA 1
ATOM 692 C C . THR A 1 88 ? 10.299 5.460 0.058 1.00 92.19 88 THR A C 1
ATOM 694 O O . THR A 1 88 ? 9.690 5.077 1.067 1.00 92.19 88 THR A O 1
ATOM 697 N N . ALA A 1 89 ? 9.933 6.567 -0.596 1.00 91.31 89 ALA A N 1
ATOM 698 C CA . ALA A 1 89 ? 8.801 7.398 -0.187 1.00 91.31 89 ALA A CA 1
ATOM 699 C C . ALA A 1 89 ? 7.466 6.630 -0.221 1.00 91.31 89 ALA A C 1
ATOM 701 O O . ALA A 1 89 ? 6.633 6.807 0.666 1.00 91.31 89 ALA A O 1
ATOM 702 N N . VAL A 1 90 ? 7.286 5.726 -1.189 1.00 91.62 90 VAL A N 1
ATOM 703 C CA . VAL A 1 90 ? 6.076 4.904 -1.330 1.00 91.62 90 VAL A CA 1
ATOM 704 C C . VAL A 1 90 ? 5.930 3.943 -0.155 1.00 91.62 90 VAL A C 1
ATOM 706 O O . VAL A 1 90 ? 4.880 3.899 0.486 1.00 91.62 90 VAL A O 1
ATOM 709 N N . ARG A 1 91 ? 7.002 3.215 0.178 1.00 93.69 91 ARG A N 1
ATOM 710 C CA . ARG A 1 91 ? 7.019 2.299 1.331 1.00 93.69 91 ARG A CA 1
ATOM 711 C C . ARG A 1 91 ? 6.735 3.049 2.632 1.00 93.69 91 ARG A C 1
ATOM 713 O O . ARG A 1 91 ? 5.925 2.604 3.442 1.00 93.69 91 ARG A O 1
ATOM 720 N N . SER A 1 92 ? 7.327 4.233 2.789 1.00 94.06 92 SER A N 1
ATOM 721 C CA . SER A 1 92 ? 7.081 5.110 3.939 1.00 94.06 92 SER A CA 1
ATOM 722 C C . SER A 1 92 ? 5.624 5.576 4.031 1.00 94.06 92 SER A C 1
ATOM 724 O O . SER A 1 92 ? 5.059 5.610 5.125 1.00 94.06 92 SER A O 1
ATOM 726 N N . GLN A 1 93 ? 4.991 5.919 2.905 1.00 93.12 93 GLN A N 1
ATOM 727 C CA . GLN A 1 93 ? 3.574 6.290 2.871 1.00 93.12 93 GLN A CA 1
ATOM 728 C C . GLN A 1 93 ? 2.668 5.109 3.234 1.00 93.12 93 GLN A C 1
ATOM 730 O O . GLN A 1 93 ? 1.764 5.271 4.054 1.00 93.12 93 GLN A O 1
ATOM 735 N N . ALA A 1 94 ? 2.938 3.922 2.686 1.00 93.75 94 ALA A N 1
ATOM 736 C CA . ALA A 1 94 ? 2.185 2.708 2.990 1.00 93.75 94 ALA A CA 1
ATOM 737 C C . ALA A 1 94 ? 2.267 2.343 4.483 1.00 93.75 94 ALA A C 1
ATOM 739 O O . ALA A 1 94 ? 1.240 2.070 5.109 1.00 93.75 94 ALA A O 1
ATOM 740 N N . LEU A 1 95 ? 3.465 2.412 5.077 1.00 95.00 95 LEU A N 1
ATOM 741 C CA . LEU A 1 95 ? 3.671 2.153 6.504 1.00 95.00 95 LEU A CA 1
ATOM 742 C C . LEU A 1 95 ? 2.937 3.172 7.383 1.00 95.00 95 LEU A C 1
ATOM 744 O O . LEU A 1 95 ? 2.235 2.797 8.321 1.00 95.00 95 LEU A O 1
ATOM 748 N N . ASN A 1 96 ? 3.060 4.464 7.064 1.00 94.06 96 ASN A N 1
ATOM 749 C CA . ASN A 1 96 ? 2.356 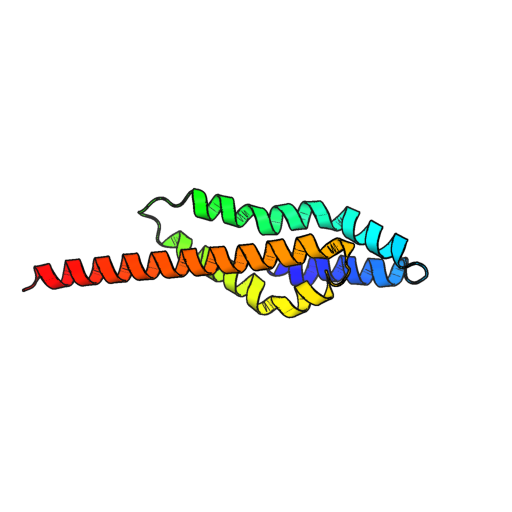5.519 7.795 1.00 94.06 96 ASN A CA 1
ATOM 750 C C . ASN A 1 96 ? 0.841 5.332 7.742 1.00 94.06 96 ASN A C 1
ATOM 752 O O . ASN A 1 96 ? 0.154 5.531 8.744 1.00 94.06 96 ASN A O 1
ATOM 756 N N . LEU A 1 97 ? 0.310 4.945 6.582 1.00 93.25 97 LEU A N 1
ATOM 757 C CA . LEU A 1 97 ? -1.105 4.652 6.459 1.00 93.25 97 LEU A CA 1
ATOM 758 C C . LEU A 1 97 ? -1.506 3.462 7.339 1.00 93.25 97 LEU A C 1
ATOM 760 O O . LEU A 1 97 ? -2.510 3.552 8.041 1.00 93.25 97 LEU A O 1
ATOM 764 N N . LEU A 1 98 ? -0.720 2.384 7.352 1.00 94.38 98 LEU A N 1
ATOM 765 C CA . LEU A 1 98 ? -0.990 1.211 8.183 1.00 94.38 98 LEU A CA 1
ATOM 766 C C . LEU A 1 98 ? -1.069 1.572 9.678 1.00 94.38 98 LEU A C 1
ATOM 768 O O . LEU A 1 98 ? -1.987 1.131 10.370 1.00 94.38 98 LEU A O 1
ATOM 772 N N . ILE A 1 99 ? -0.158 2.431 10.152 1.00 94.69 99 ILE A N 1
ATOM 773 C CA . ILE A 1 99 ? -0.146 2.959 11.529 1.00 94.69 99 ILE A CA 1
ATOM 774 C C . ILE A 1 99 ? -1.396 3.808 11.813 1.00 94.69 99 ILE A C 1
ATOM 776 O O . ILE A 1 99 ? -2.017 3.687 12.868 1.00 94.69 99 ILE A O 1
ATOM 780 N N . LYS A 1 100 ? -1.800 4.673 10.877 1.00 92.00 100 LYS A N 1
ATOM 781 C CA . LYS A 1 100 ? -3.003 5.508 11.044 1.00 92.00 100 LYS A CA 1
ATOM 782 C C . LYS A 1 100 ? -4.290 4.679 11.054 1.00 92.00 100 LYS A C 1
ATOM 784 O O . LYS A 1 100 ? -5.194 4.964 11.843 1.00 92.00 100 LYS A O 1
ATOM 789 N N . LEU A 1 101 ? -4.373 3.659 10.198 1.00 92.12 101 LEU A N 1
ATOM 790 C CA . LEU A 1 101 ? -5.505 2.736 10.144 1.00 92.12 101 LEU A CA 1
ATOM 791 C C . LEU A 1 101 ? -5.634 1.962 11.457 1.00 92.12 101 LEU A C 1
ATOM 793 O O . LEU A 1 101 ? -6.724 1.928 12.024 1.00 92.12 101 LEU A O 1
ATOM 797 N N . SER A 1 102 ? -4.533 1.412 11.983 1.00 92.81 102 SER A N 1
ATOM 798 C CA . SER A 1 102 ? -4.566 0.686 13.257 1.00 92.81 102 SER A CA 1
ATOM 799 C C . SER A 1 102 ? -4.997 1.587 14.414 1.00 92.81 102 SER A C 1
ATOM 801 O O . SER A 1 102 ? -5.904 1.221 15.157 1.00 92.81 102 SER A O 1
ATOM 803 N N . GLY A 1 103 ? -4.446 2.802 14.515 1.00 91.19 103 GLY A N 1
ATOM 804 C CA . GLY A 1 103 ? -4.873 3.782 15.518 1.00 91.19 103 GLY A CA 1
ATOM 805 C C . GLY A 1 103 ? -6.364 4.128 15.412 1.00 91.19 103 GLY A C 1
ATOM 806 O O . GLY A 1 103 ? -7.069 4.183 16.419 1.00 91.19 103 GLY A O 1
ATOM 807 N N . SER A 1 104 ? -6.874 4.286 14.188 1.00 88.50 104 SER A N 1
ATOM 808 C CA . SER A 1 104 ? -8.288 4.595 13.939 1.00 88.50 104 SER A CA 1
ATOM 809 C C . SER A 1 104 ? -9.235 3.450 14.291 1.00 88.50 104 SER A C 1
ATOM 811 O O . SER A 1 104 ? -10.347 3.708 14.751 1.00 88.50 104 SER A O 1
ATOM 813 N N . VAL A 1 105 ? -8.826 2.201 14.060 1.00 87.88 105 VAL A N 1
ATOM 814 C CA . VAL A 1 105 ? -9.588 0.999 14.432 1.00 87.88 105 VAL A CA 1
ATOM 815 C C . VAL A 1 105 ? -9.609 0.833 15.953 1.00 87.88 105 VAL A C 1
ATOM 817 O O . VAL A 1 105 ? -10.679 0.658 16.532 1.00 87.88 105 VAL A O 1
ATOM 820 N N . LEU A 1 106 ? -8.452 0.967 16.610 1.00 90.75 106 LEU A N 1
ATOM 821 C CA . LEU A 1 106 ? -8.336 0.865 18.069 1.00 90.75 106 LEU A CA 1
ATOM 822 C C . LEU A 1 106 ? -9.162 1.937 18.792 1.00 90.75 106 LEU A C 1
ATOM 824 O O . LEU A 1 106 ? -9.843 1.627 19.767 1.00 90.75 106 LEU A O 1
ATOM 828 N N . SER A 1 107 ? -9.165 3.175 18.285 1.00 87.94 107 SER A N 1
ATOM 829 C CA . SER A 1 107 ? -10.001 4.254 18.830 1.00 87.94 107 SER A CA 1
ATOM 830 C C . SER A 1 107 ? -11.488 3.899 18.794 1.00 87.94 107 SER A C 1
ATOM 832 O O . SER A 1 107 ? -12.189 4.119 19.773 1.00 87.94 107 SER A O 1
ATOM 834 N N . VAL A 1 108 ? -11.972 3.320 17.690 1.00 85.56 108 VAL A N 1
ATOM 835 C CA . VAL A 1 108 ? -13.386 2.934 17.566 1.00 85.56 108 VAL A CA 1
ATOM 836 C C . VAL A 1 108 ? -13.739 1.795 18.523 1.00 85.56 108 VAL A C 1
ATOM 838 O O . VAL A 1 108 ? -14.830 1.800 19.089 1.00 85.56 108 VAL A O 1
ATOM 841 N N . PHE A 1 109 ? -12.835 0.835 18.743 1.00 87.56 109 PHE A N 1
ATOM 842 C CA . PHE A 1 109 ? -13.066 -0.216 19.735 1.00 87.56 109 PHE A CA 1
ATOM 843 C C . PHE A 1 109 ? -13.107 0.328 21.166 1.00 87.56 109 PHE A C 1
ATOM 845 O O . PHE A 1 109 ? -13.972 -0.086 21.933 1.00 87.56 109 PHE A O 1
ATOM 852 N N . SER A 1 110 ? -12.252 1.295 21.506 1.00 89.50 110 SER A N 1
ATOM 853 C CA . SER A 1 110 ? -12.289 1.954 22.818 1.00 89.50 110 SER A CA 1
ATOM 854 C C . SER A 1 110 ? -13.576 2.766 23.030 1.00 89.50 110 SER A C 1
ATOM 856 O O . SER A 1 110 ? -14.178 2.709 24.107 1.00 89.50 110 SER A O 1
ATOM 858 N N . ASP A 1 111 ? -14.057 3.461 21.992 1.00 86.75 111 ASP A N 1
ATOM 859 C CA . ASP A 1 111 ? -15.348 4.160 22.025 1.00 86.75 111 ASP A CA 1
ATOM 860 C C . ASP A 1 111 ? -16.515 3.178 22.216 1.00 86.75 111 ASP A C 1
ATOM 862 O O . ASP A 1 111 ? -17.432 3.439 22.999 1.00 86.75 111 ASP A O 1
ATOM 866 N N . PHE A 1 112 ? -16.473 2.034 21.526 1.00 85.88 112 PHE A N 1
ATOM 867 C CA . PHE A 1 112 ? -17.470 0.974 21.662 1.00 85.88 112 PHE A CA 1
ATOM 868 C C . PHE A 1 112 ? -17.484 0.382 23.076 1.00 85.88 112 PHE A C 1
ATOM 870 O O . PHE A 1 112 ? -18.547 0.316 23.692 1.00 85.88 112 PHE A O 1
ATOM 877 N N . GLU A 1 113 ? -16.321 0.016 23.620 1.00 88.50 113 GLU A N 1
ATOM 878 C CA . GLU A 1 113 ? -16.185 -0.490 24.991 1.00 88.50 113 GLU A CA 1
ATOM 879 C C . GLU A 1 113 ? -16.751 0.506 26.013 1.00 88.50 113 GLU A C 1
ATOM 881 O O . GLU A 1 113 ? -17.563 0.142 26.867 1.00 88.50 113 GLU A O 1
ATOM 886 N N . SER A 1 114 ? -16.403 1.787 25.866 1.00 88.44 114 SER A N 1
ATOM 887 C CA . SER A 1 114 ? -16.905 2.865 26.722 1.00 88.44 114 SER A CA 1
ATOM 888 C C . SER A 1 114 ? -18.426 3.024 26.641 1.00 88.44 114 SER A C 1
ATOM 890 O O . SER A 1 114 ? -19.068 3.384 27.630 1.00 88.44 114 SER A O 1
ATOM 892 N N . MET A 1 115 ? -19.021 2.795 25.467 1.00 86.94 115 MET A N 1
ATOM 893 C CA . MET A 1 115 ? -20.472 2.853 25.285 1.00 86.94 115 MET A CA 1
ATOM 894 C C . MET A 1 115 ? -21.166 1.673 25.970 1.00 86.94 115 MET A C 1
ATOM 896 O O . MET A 1 115 ? -22.152 1.882 26.672 1.00 86.94 115 MET A O 1
ATOM 900 N N . VAL A 1 116 ? -20.612 0.464 25.839 1.00 87.56 116 VAL A N 1
ATOM 901 C CA . VAL A 1 116 ? -21.130 -0.747 26.494 1.00 87.56 116 VAL A CA 1
ATOM 902 C C . VAL A 1 116 ? -21.096 -0.608 28.018 1.00 87.56 116 VAL A C 1
ATOM 904 O O . VAL A 1 116 ? -22.112 -0.850 28.667 1.00 87.56 116 VAL A O 1
ATOM 907 N N . GLN A 1 117 ? -19.978 -0.147 28.591 1.00 89.44 117 GLN A N 1
ATOM 908 C CA . GLN A 1 117 ? -19.844 0.052 30.043 1.00 89.44 117 GLN A CA 1
ATOM 909 C C . GLN A 1 117 ? -20.866 1.059 30.604 1.00 89.44 117 GLN A C 1
ATOM 911 O O . GLN A 1 117 ? -21.396 0.874 31.701 1.00 89.44 117 GLN A O 1
ATOM 916 N N . LYS A 1 118 ? -21.175 2.121 29.846 1.00 86.81 118 LYS A N 1
ATOM 917 C CA . LYS A 1 118 ? -22.182 3.128 30.227 1.00 86.81 118 LYS A CA 1
ATOM 918 C C . LYS A 1 118 ? -23.619 2.630 30.116 1.00 86.81 118 LYS A C 1
ATOM 920 O O . LYS A 1 118 ? -24.491 3.157 30.804 1.00 86.81 118 LYS A O 1
ATOM 925 N N . ASP A 1 119 ? -23.894 1.687 29.221 1.00 80.69 119 ASP A N 1
ATOM 926 C CA . ASP A 1 119 ? -25.222 1.086 29.108 1.00 80.69 119 ASP A CA 1
ATOM 927 C C . ASP A 1 119 ? -25.450 0.025 30.187 1.00 80.69 119 ASP A C 1
ATOM 929 O O . ASP A 1 119 ? -26.546 -0.024 30.743 1.00 80.69 119 ASP A O 1
ATOM 933 N N . SER A 1 120 ? -24.428 -0.751 30.568 1.00 73.81 120 SER A N 1
ATOM 934 C CA . SER A 1 120 ? -24.542 -1.700 31.685 1.00 73.81 120 SER A CA 1
ATOM 935 C C . SER A 1 120 ? -24.820 -1.009 33.022 1.00 73.81 120 SER A C 1
ATOM 937 O O . SER A 1 120 ? -25.647 -1.491 33.786 1.00 73.81 120 SER A O 1
ATOM 939 N N . SER A 1 121 ? -24.234 0.169 33.270 1.00 73.56 121 SER A N 1
ATOM 940 C CA . SER A 1 121 ? -24.451 0.933 34.509 1.00 73.56 121 SER A CA 1
ATOM 941 C C . SER A 1 121 ? -25.838 1.584 34.630 1.00 73.56 121 SER A C 1
ATOM 943 O O . SER A 1 121 ? -26.073 2.329 35.573 1.00 73.56 121 SER A O 1
ATOM 945 N N . LYS A 1 122 ? -26.738 1.400 33.651 1.00 66.81 122 LYS A N 1
ATOM 946 C CA . LYS A 1 122 ? -28.141 1.858 33.726 1.00 66.81 122 LYS A CA 1
ATOM 947 C C . LYS A 1 122 ? -29.089 0.785 34.268 1.00 66.81 122 LYS A C 1
ATOM 949 O O . LYS A 1 122 ? -30.265 1.082 34.465 1.00 66.81 122 LYS A O 1
ATOM 954 N N . PHE A 1 123 ? -28.602 -0.444 34.432 1.00 60.03 123 PHE A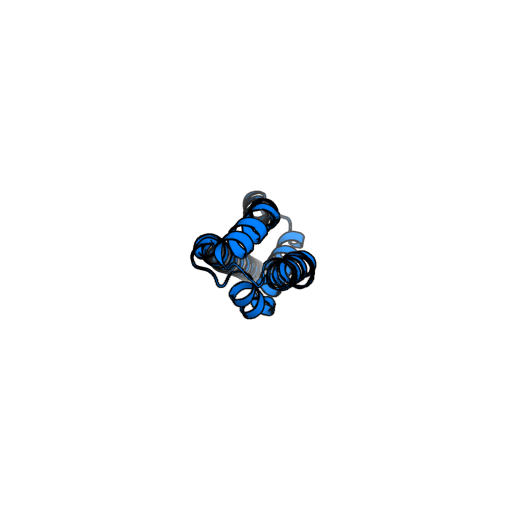 N 1
ATOM 955 C CA . PHE A 1 123 ? -29.379 -1.584 34.923 1.00 60.03 123 PHE A CA 1
ATOM 956 C C . PHE A 1 123 ? -29.002 -2.007 36.355 1.00 60.03 123 PHE A C 1
ATOM 958 O O . PHE A 1 123 ? -29.615 -2.944 36.865 1.00 60.03 123 PHE A O 1
ATOM 965 N N . ASP A 1 124 ? -28.059 -1.296 36.985 1.00 48.28 124 ASP A N 1
ATOM 966 C CA . ASP A 1 124 ? -27.759 -1.326 38.427 1.00 48.28 124 ASP A CA 1
ATOM 967 C C . ASP A 1 124 ? -28.407 -0.117 39.127 1.00 48.28 124 ASP A C 1
ATOM 969 O O . ASP A 1 124 ? -28.885 -0.276 40.275 1.00 48.28 124 ASP A O 1
#

Organism: Malus baccata (NCBI:txid106549)

Solvent-accessible surface area (backbone atoms only — not comparable to full-atom values): 6955 Å² total; per-residue (Å²): 108,48,61,52,57,71,46,51,50,43,47,47,42,52,48,27,54,62,78,31,60,93,34,71,67,61,20,51,51,52,40,43,72,72,41,49,65,60,51,52,48,63,55,47,50,60,57,56,57,66,70,66,66,57,103,79,56,77,77,52,54,60,54,47,47,54,52,39,50,38,47,62,79,38,40,72,55,51,48,64,63,38,63,49,79,93,31,45,65,56,54,52,44,50,52,53,42,46,55,52,39,51,52,56,48,53,52,51,51,52,54,50,53,55,50,52,57,60,56,58,65,72,81,114

Radius of gyration: 19.05 Å; Cα contacts (8 Å, |Δi|>4): 71; chains: 1; bounding box: 49×22×60 Å

Nearest PDB structures (foldseek):
  8rf0-assembly1_A  TM=4.196E-01  e=6.710E+00  Agrobacterium tumefaciens

Mean predicted aligned error: 5.43 Å